Protein AF-A0ABD3SEE2-F1 (afdb_monomer_lite)

pLDDT: mean 75.34, std 17.83, range [43.75, 98.31]

Organism: NCBI:txid382380

Structure (mmCIF, N/CA/C/O backbone):
data_AF-A0ABD3SEE2-F1
#
_entry.id   AF-A0ABD3SEE2-F1
#
loop_
_atom_site.group_PDB
_atom_site.id
_atom_site.type_symbol
_atom_site.label_atom_id
_atom_site.label_alt_id
_atom_site.label_comp_id
_atom_site.label_asym_id
_atom_site.label_entity_id
_atom_site.label_seq_id
_atom_site.pdbx_PDB_ins_code
_atom_site.Cartn_x
_atom_site.Cartn_y
_atom_site.Cartn_z
_atom_site.occupancy
_atom_site.B_iso_or_equiv
_atom_site.auth_seq_id
_atom_site.auth_comp_id
_atom_site.auth_asym_id
_atom_site.auth_atom_id
_atom_site.pdbx_PDB_model_num
ATOM 1 N N . MET A 1 1 ? 69.150 -59.707 -19.667 1.00 51.66 1 MET A N 1
ATOM 2 C CA . MET A 1 1 ? 68.330 -59.072 -18.612 1.00 51.66 1 MET A CA 1
ATOM 3 C C . MET A 1 1 ? 68.170 -57.604 -18.969 1.00 51.66 1 MET A C 1
ATOM 5 O O . MET A 1 1 ? 69.127 -56.861 -18.833 1.00 51.66 1 MET A O 1
ATOM 9 N N . SER A 1 2 ? 67.019 -57.200 -19.502 1.00 47.41 2 SER A N 1
ATOM 10 C CA . SER A 1 2 ? 66.692 -55.784 -19.696 1.00 47.41 2 SER A CA 1
ATOM 11 C C . SER A 1 2 ? 65.200 -55.624 -19.427 1.00 47.41 2 SER A C 1
ATOM 13 O O . SER A 1 2 ? 64.375 -56.118 -20.193 1.00 47.41 2 SER A O 1
ATOM 15 N N . GLN A 1 3 ? 64.866 -55.070 -18.261 1.00 50.22 3 GLN A N 1
ATOM 16 C CA . GLN A 1 3 ? 63.492 -54.769 -17.865 1.00 50.22 3 GLN A CA 1
ATOM 17 C C . GLN A 1 3 ? 63.121 -53.389 -18.410 1.00 50.22 3 GLN A C 1
ATOM 19 O O . GLN A 1 3 ? 63.792 -52.401 -18.122 1.00 50.22 3 GLN A O 1
ATOM 24 N N . SER A 1 4 ? 62.041 -53.338 -19.184 1.00 57.69 4 SER A N 1
ATOM 25 C CA . SER A 1 4 ? 61.389 -52.106 -19.626 1.00 57.69 4 SER A CA 1
ATOM 26 C C . SER A 1 4 ? 60.403 -51.643 -18.546 1.00 57.69 4 SER A C 1
ATOM 28 O O . SER A 1 4 ? 59.532 -52.437 -18.185 1.00 57.69 4 SER A O 1
ATOM 30 N N . PRO A 1 5 ? 60.457 -50.400 -18.035 1.00 60.56 5 PRO A N 1
ATOM 31 C CA . PRO A 1 5 ? 59.430 -49.908 -17.128 1.00 60.56 5 PRO A CA 1
ATOM 32 C C . PRO A 1 5 ? 58.256 -49.316 -17.926 1.00 60.56 5 PRO A C 1
ATOM 34 O O . PRO A 1 5 ? 58.444 -48.538 -18.860 1.00 60.56 5 PRO A O 1
ATOM 37 N N . GLY A 1 6 ? 57.031 -49.708 -17.570 1.00 62.78 6 GLY A N 1
ATOM 38 C CA . GLY A 1 6 ? 55.797 -49.149 -18.133 1.00 62.78 6 GLY A CA 1
ATOM 39 C C . GLY A 1 6 ? 55.499 -47.726 -17.624 1.00 62.78 6 GLY A C 1
ATOM 40 O O . GLY A 1 6 ? 56.063 -47.295 -16.616 1.00 62.78 6 GLY A O 1
ATOM 41 N N . PRO A 1 7 ? 54.605 -46.970 -18.289 1.00 67.81 7 PRO A N 1
ATOM 42 C CA . PRO A 1 7 ? 54.326 -45.591 -17.911 1.00 67.81 7 PRO A CA 1
ATOM 43 C C . PRO A 1 7 ? 53.360 -45.497 -16.718 1.00 67.81 7 PRO A C 1
ATOM 45 O O . PRO A 1 7 ? 52.206 -45.923 -16.780 1.00 67.81 7 PRO A O 1
ATOM 48 N N . PHE A 1 8 ? 53.822 -44.852 -15.645 1.00 67.25 8 PHE A N 1
ATOM 49 C CA . PHE A 1 8 ? 52.998 -44.373 -14.534 1.00 67.25 8 PHE A CA 1
ATOM 50 C C . PHE A 1 8 ? 51.993 -43.313 -15.027 1.00 67.25 8 PHE A C 1
ATOM 52 O O . PHE A 1 8 ? 52.384 -42.216 -15.430 1.00 67.25 8 PHE A O 1
ATOM 59 N N . ARG A 1 9 ? 50.683 -43.591 -14.949 1.00 66.50 9 ARG A N 1
ATOM 60 C CA . ARG A 1 9 ? 49.644 -42.559 -15.118 1.00 66.50 9 ARG A CA 1
ATOM 61 C C . ARG A 1 9 ? 49.519 -41.737 -13.835 1.00 66.50 9 ARG A C 1
ATOM 63 O O . ARG A 1 9 ? 48.967 -42.196 -12.842 1.00 66.50 9 ARG A O 1
ATOM 70 N N . ARG A 1 10 ? 50.005 -40.496 -13.876 1.00 65.75 10 ARG A N 1
ATOM 71 C CA . ARG A 1 10 ? 49.788 -39.474 -12.843 1.00 65.75 10 ARG A CA 1
ATOM 72 C C . ARG A 1 10 ? 48.445 -38.779 -13.113 1.00 65.75 10 ARG A C 1
ATOM 74 O O . ARG A 1 10 ? 48.331 -38.016 -14.068 1.00 65.75 10 ARG A O 1
ATOM 81 N N . THR A 1 11 ? 47.424 -39.038 -12.300 1.00 65.81 11 THR A N 1
ATOM 82 C CA . THR A 1 11 ? 46.166 -38.270 -12.318 1.00 65.81 11 THR A CA 1
ATOM 83 C C . THR A 1 11 ? 46.427 -36.867 -11.769 1.00 65.81 11 THR A C 1
ATOM 85 O O . THR A 1 11 ? 46.868 -36.729 -10.628 1.00 65.81 11 THR A O 1
ATOM 88 N N . MET A 1 12 ? 46.193 -35.818 -12.562 1.00 59.19 12 MET A N 1
ATOM 89 C CA . MET A 1 12 ? 46.247 -34.439 -12.063 1.00 59.19 12 MET A CA 1
ATOM 90 C C . MET A 1 12 ? 44.961 -34.101 -11.290 1.00 59.19 12 MET A C 1
ATOM 92 O O . MET A 1 12 ? 43.879 -34.473 -11.746 1.00 59.19 12 MET A O 1
ATOM 96 N N . PRO A 1 13 ? 45.034 -33.368 -10.163 1.00 60.94 13 PRO A N 1
ATOM 97 C CA . PRO A 1 13 ? 43.843 -32.810 -9.540 1.00 60.94 13 PRO A CA 1
ATOM 98 C C . PRO A 1 13 ? 43.276 -31.708 -10.443 1.00 60.94 13 PRO A C 1
ATOM 100 O O . PRO A 1 13 ? 43.973 -30.742 -10.766 1.00 60.94 13 PRO A O 1
ATOM 103 N N . SER A 1 14 ? 42.008 -31.846 -10.842 1.00 64.00 14 SER A N 1
ATOM 104 C CA . SER A 1 14 ? 41.243 -30.786 -11.502 1.00 64.00 14 SER A CA 1
ATOM 105 C C . SER A 1 14 ? 41.235 -29.545 -10.615 1.00 64.00 14 SER A C 1
ATOM 107 O O . SER A 1 14 ? 40.442 -29.425 -9.683 1.00 64.00 14 SER A O 1
ATOM 109 N N . ARG A 1 15 ? 42.117 -28.590 -10.919 1.00 60.00 15 ARG A N 1
ATOM 110 C CA . ARG A 1 15 ? 41.951 -27.206 -10.489 1.00 60.00 15 ARG A CA 1
ATOM 111 C C . ARG A 1 15 ? 40.665 -26.714 -11.141 1.00 60.00 15 ARG A C 1
ATOM 113 O O . ARG A 1 15 ? 40.666 -26.408 -12.329 1.00 60.00 15 ARG A O 1
ATOM 120 N N . MET A 1 16 ? 39.577 -26.661 -10.375 1.00 59.66 16 MET A N 1
ATOM 121 C CA . MET A 1 16 ? 38.383 -25.915 -10.762 1.00 59.66 16 MET A CA 1
ATOM 122 C C . MET A 1 16 ? 38.817 -24.476 -11.054 1.00 59.66 16 MET A C 1
ATOM 124 O O . MET A 1 16 ? 39.126 -23.693 -10.155 1.00 59.66 16 MET A O 1
ATOM 128 N N . ALA A 1 17 ? 38.940 -24.160 -12.339 1.00 63.25 17 ALA A N 1
ATOM 129 C CA . ALA A 1 17 ? 39.336 -22.852 -12.809 1.00 63.25 17 ALA A CA 1
ATOM 130 C C . ALA A 1 17 ? 38.133 -21.919 -12.667 1.00 63.25 17 ALA A C 1
ATOM 132 O O . ALA A 1 17 ? 37.322 -21.783 -13.577 1.00 63.25 17 ALA A O 1
ATOM 133 N N . ILE A 1 18 ? 38.011 -21.265 -11.510 1.00 62.41 18 ILE A N 1
ATOM 134 C CA . ILE A 1 18 ? 37.222 -20.037 -11.420 1.00 62.41 18 ILE A CA 1
ATOM 135 C C . ILE A 1 18 ? 37.888 -19.057 -12.390 1.00 62.41 18 ILE A C 1
ATOM 137 O O . ILE A 1 18 ? 39.025 -18.628 -12.160 1.00 62.41 18 ILE A O 1
ATOM 141 N N . GLY A 1 19 ? 37.213 -18.789 -13.509 1.00 77.38 19 GLY A N 1
ATOM 142 C CA . GLY A 1 19 ? 37.707 -17.914 -14.566 1.00 77.38 19 GLY A CA 1
ATOM 143 C C . GLY A 1 19 ? 38.025 -16.499 -14.057 1.00 77.38 19 GLY A C 1
ATOM 144 O O . GLY A 1 19 ? 37.611 -16.127 -12.955 1.00 77.38 19 GLY A O 1
ATOM 145 N N . PRO A 1 20 ? 38.745 -15.685 -14.848 1.00 75.19 20 PRO A N 1
ATOM 146 C CA . PRO A 1 20 ? 39.189 -14.344 -14.450 1.00 75.19 20 PRO A CA 1
ATOM 147 C C . PRO A 1 20 ? 38.044 -13.457 -13.930 1.00 75.19 20 PRO A C 1
ATOM 149 O O . PRO A 1 20 ? 38.221 -12.759 -12.937 1.00 75.19 20 PRO A O 1
ATOM 152 N N . LEU A 1 21 ? 36.843 -13.573 -14.507 1.00 75.62 21 LEU A N 1
ATOM 153 C CA . LEU A 1 21 ? 35.643 -12.866 -14.044 1.00 75.62 21 LEU A CA 1
ATOM 154 C C . LEU A 1 21 ? 35.150 -13.341 -12.669 1.00 75.62 21 LEU A C 1
ATOM 156 O O . LEU A 1 21 ? 34.812 -12.521 -11.822 1.00 75.62 21 LEU A O 1
ATOM 160 N N . GLY A 1 22 ? 35.161 -14.650 -12.403 1.00 77.69 22 GLY A N 1
ATOM 161 C CA . GLY A 1 22 ? 34.749 -15.191 -11.104 1.00 77.69 22 GLY A CA 1
ATOM 162 C C . GLY A 1 22 ? 35.681 -14.768 -9.966 1.00 77.69 22 GLY A C 1
ATOM 163 O O . GLY A 1 22 ? 35.230 -14.555 -8.845 1.00 77.69 22 GLY A O 1
ATOM 164 N N . ARG A 1 23 ? 36.973 -14.569 -10.260 1.00 75.88 23 ARG A N 1
ATOM 165 C CA . ARG A 1 23 ? 37.944 -14.033 -9.293 1.00 75.88 23 ARG A CA 1
ATOM 166 C C . ARG A 1 23 ? 37.688 -12.561 -8.977 1.00 75.88 23 ARG A C 1
ATOM 168 O O . ARG A 1 23 ? 37.718 -12.199 -7.806 1.00 75.88 23 ARG A O 1
ATOM 175 N N . ILE A 1 24 ? 37.387 -11.748 -9.992 1.00 80.38 24 ILE A N 1
ATOM 176 C CA . ILE A 1 24 ? 37.047 -10.326 -9.818 1.00 80.38 24 ILE A CA 1
ATOM 177 C C . ILE A 1 24 ? 35.764 -10.182 -8.988 1.00 80.38 24 ILE A C 1
ATOM 179 O O . ILE A 1 24 ? 35.726 -9.416 -8.030 1.00 80.38 24 ILE A O 1
ATOM 183 N N . ILE A 1 25 ? 34.735 -10.978 -9.292 1.00 79.06 25 ILE A N 1
ATOM 184 C CA . ILE A 1 25 ? 33.477 -10.986 -8.533 1.00 79.06 25 ILE A CA 1
ATOM 185 C C . ILE A 1 25 ? 33.722 -11.409 -7.075 1.00 79.06 25 ILE A C 1
ATOM 187 O O . ILE A 1 25 ? 33.250 -10.748 -6.149 1.00 79.06 25 ILE A O 1
ATOM 191 N N . ALA A 1 26 ? 34.503 -12.470 -6.847 1.00 77.75 26 ALA A N 1
ATOM 192 C CA . ALA A 1 26 ? 34.811 -12.940 -5.497 1.00 77.75 26 ALA A CA 1
ATOM 193 C C . ALA A 1 26 ? 35.563 -11.888 -4.660 1.00 77.75 26 ALA A C 1
ATOM 195 O O . ALA A 1 26 ? 35.275 -11.733 -3.476 1.00 77.75 26 ALA A O 1
ATOM 196 N N . GLN A 1 27 ? 36.478 -11.126 -5.267 1.00 73.88 27 GLN A N 1
ATOM 197 C CA . GLN A 1 27 ? 37.247 -10.079 -4.582 1.00 73.88 27 GLN A CA 1
ATOM 198 C C . GLN A 1 27 ? 36.386 -8.916 -4.074 1.00 73.88 27 GLN A C 1
ATOM 200 O O . GLN A 1 27 ? 36.758 -8.283 -3.091 1.00 73.88 27 GLN A O 1
ATOM 205 N N . ILE A 1 28 ? 35.237 -8.656 -4.700 1.00 79.69 28 ILE A N 1
ATOM 206 C CA . ILE A 1 28 ? 34.312 -7.592 -4.284 1.00 79.69 28 ILE A CA 1
ATOM 207 C C . ILE A 1 28 ? 33.292 -8.127 -3.269 1.00 79.69 28 ILE A C 1
ATOM 209 O O . ILE A 1 28 ? 33.026 -7.493 -2.249 1.00 79.69 28 ILE A O 1
ATOM 213 N N . ILE A 1 29 ? 32.735 -9.313 -3.520 1.00 79.19 29 ILE A N 1
ATOM 214 C CA . ILE A 1 29 ? 31.621 -9.855 -2.730 1.00 79.19 29 ILE A CA 1
ATOM 215 C C . ILE A 1 29 ? 32.081 -10.410 -1.373 1.00 79.19 29 ILE A C 1
ATOM 217 O O . ILE A 1 29 ? 31.428 -10.176 -0.356 1.00 79.19 29 ILE A O 1
ATOM 221 N N . VAL A 1 30 ? 33.205 -11.129 -1.326 1.00 76.00 30 VAL A N 1
ATOM 222 C CA . VAL A 1 30 ? 33.696 -11.774 -0.095 1.00 76.00 30 VAL A CA 1
ATOM 223 C C . VAL A 1 30 ? 33.955 -10.777 1.049 1.00 76.00 30 VAL A C 1
ATOM 225 O O . VAL A 1 30 ? 33.461 -11.029 2.153 1.00 76.00 30 VAL A O 1
ATOM 228 N N . PRO A 1 31 ? 34.653 -9.638 0.852 1.00 72.81 31 PRO A N 1
ATOM 229 C CA . PRO A 1 31 ? 34.835 -8.668 1.932 1.00 72.81 31 PRO A CA 1
ATOM 230 C C . PRO A 1 31 ? 33.519 -7.997 2.355 1.00 72.81 31 PRO A C 1
ATOM 232 O O . PRO A 1 31 ? 33.329 -7.752 3.545 1.00 72.81 31 PRO A O 1
ATOM 235 N N . ALA A 1 32 ? 32.581 -7.764 1.428 1.00 64.19 32 ALA A N 1
ATOM 236 C CA . ALA A 1 32 ? 31.273 -7.189 1.750 1.00 64.19 32 ALA A CA 1
ATOM 237 C C . ALA A 1 32 ? 30.454 -8.099 2.688 1.00 64.19 32 ALA A C 1
ATOM 239 O O . ALA A 1 32 ? 29.884 -7.629 3.673 1.00 64.19 32 ALA A O 1
ATOM 240 N N . ILE A 1 33 ? 30.458 -9.414 2.439 1.00 67.44 33 ILE A N 1
ATOM 241 C CA . ILE A 1 33 ? 29.786 -10.402 3.299 1.00 67.44 33 ILE A CA 1
ATOM 242 C C . ILE A 1 33 ? 30.484 -10.515 4.664 1.00 67.44 33 ILE A C 1
ATOM 244 O O . ILE A 1 33 ? 29.814 -10.587 5.696 1.00 67.44 33 ILE A O 1
ATOM 248 N N . ALA A 1 34 ? 31.820 -10.493 4.696 1.00 67.50 34 ALA A N 1
ATOM 249 C CA . ALA A 1 34 ? 32.592 -10.639 5.932 1.00 67.50 34 ALA A CA 1
ATOM 250 C C . ALA A 1 34 ? 32.352 -9.495 6.936 1.00 67.50 34 ALA A C 1
ATOM 252 O O . ALA A 1 34 ? 32.298 -9.732 8.145 1.00 67.50 34 ALA A O 1
ATOM 253 N N . ILE A 1 35 ? 32.166 -8.264 6.446 1.00 68.44 35 ILE A N 1
ATOM 254 C CA . ILE A 1 35 ? 31.862 -7.098 7.289 1.00 68.44 35 ILE A CA 1
ATOM 255 C C . ILE A 1 35 ? 30.488 -7.253 7.956 1.00 68.44 35 ILE A C 1
ATOM 257 O O . ILE A 1 35 ? 30.359 -7.010 9.155 1.00 68.44 35 ILE A O 1
ATOM 261 N N . ILE A 1 36 ? 29.478 -7.717 7.213 1.00 66.25 36 ILE A N 1
ATOM 262 C CA . ILE A 1 36 ? 28.113 -7.912 7.729 1.00 66.25 36 ILE A CA 1
ATOM 263 C C . ILE A 1 36 ? 28.064 -9.088 8.717 1.00 66.25 36 ILE A C 1
ATOM 265 O O . ILE A 1 36 ? 27.454 -8.985 9.779 1.00 66.25 36 ILE A O 1
ATOM 269 N N . ALA A 1 37 ? 28.760 -10.192 8.430 1.00 63.59 37 ALA A N 1
ATOM 270 C CA . ALA A 1 37 ? 28.776 -11.368 9.304 1.00 63.59 37 ALA A CA 1
ATOM 271 C C . ALA A 1 37 ? 29.353 -11.079 10.704 1.00 63.59 37 ALA A C 1
ATOM 273 O O . ALA A 1 37 ? 28.933 -11.692 11.685 1.00 63.59 37 ALA A O 1
ATOM 274 N N . ARG A 1 38 ? 30.296 -10.132 10.817 1.00 62.31 38 ARG A N 1
ATOM 275 C CA . ARG A 1 38 ? 30.941 -9.777 12.092 1.00 62.31 38 ARG A CA 1
ATOM 276 C C . ARG A 1 38 ? 30.108 -8.831 12.962 1.00 62.31 38 ARG A C 1
ATOM 278 O O . ARG A 1 38 ? 30.295 -8.819 14.177 1.00 62.31 38 ARG A O 1
ATOM 285 N N . THR A 1 39 ? 29.205 -8.043 12.382 1.00 62.12 39 THR A N 1
ATOM 286 C CA . THR A 1 39 ? 28.423 -7.032 13.121 1.00 62.12 39 THR A CA 1
ATOM 287 C C . THR A 1 39 ? 27.104 -7.572 13.669 1.00 62.12 39 THR A C 1
ATOM 289 O O . THR A 1 39 ? 26.637 -7.090 14.702 1.00 62.12 39 THR A O 1
ATOM 292 N N . LEU A 1 40 ? 26.539 -8.615 13.051 1.00 60.84 40 LEU A N 1
ATOM 293 C CA . LEU A 1 40 ? 25.294 -9.250 13.501 1.00 60.84 40 LEU A CA 1
ATOM 294 C C . LEU A 1 40 ? 25.355 -9.788 14.949 1.00 60.84 40 LEU A C 1
ATOM 296 O O . LEU A 1 40 ? 24.431 -9.499 15.710 1.00 60.84 40 LEU A O 1
ATOM 300 N N . PRO A 1 41 ? 26.411 -10.499 15.399 1.00 62.91 41 PRO A N 1
ATOM 301 C CA . PRO A 1 41 ? 26.441 -11.068 16.748 1.00 62.91 41 PRO A CA 1
ATOM 302 C C . PRO A 1 41 ? 26.616 -10.006 17.837 1.00 62.91 41 PRO A C 1
ATOM 304 O O . PRO A 1 41 ? 26.008 -10.109 18.898 1.00 62.91 41 PRO A O 1
ATOM 307 N N . ALA A 1 42 ? 27.424 -8.972 17.576 1.00 63.53 42 ALA A N 1
ATOM 308 C CA . ALA A 1 42 ? 27.707 -7.916 18.547 1.00 63.53 42 ALA A CA 1
ATOM 309 C C . ALA A 1 42 ? 26.491 -7.003 18.768 1.00 63.53 42 ALA A C 1
ATOM 311 O O . ALA A 1 42 ? 26.156 -6.686 19.908 1.00 63.53 42 ALA A O 1
ATOM 312 N N . ALA A 1 43 ? 25.785 -6.640 17.692 1.00 60.62 43 ALA A N 1
ATOM 313 C CA . ALA A 1 43 ? 24.546 -5.874 17.787 1.00 60.62 43 ALA A CA 1
ATOM 314 C C . ALA A 1 43 ? 23.417 -6.692 18.434 1.00 60.62 43 ALA A C 1
ATOM 316 O O . ALA A 1 43 ? 22.674 -6.164 19.258 1.00 60.62 43 ALA A O 1
ATOM 317 N N . TYR A 1 44 ? 23.318 -7.988 18.117 1.00 60.91 44 TYR A N 1
ATOM 318 C CA . TYR A 1 44 ? 22.342 -8.881 18.742 1.00 60.91 44 TYR A CA 1
ATOM 319 C C . TYR A 1 44 ? 22.612 -9.076 20.240 1.00 60.91 44 TYR A C 1
ATOM 321 O O . TYR A 1 44 ? 21.686 -8.987 21.042 1.00 60.91 44 TYR A O 1
ATOM 329 N N . ALA A 1 45 ? 23.873 -9.269 20.639 1.00 69.25 45 ALA A N 1
ATOM 330 C CA . ALA A 1 45 ? 24.259 -9.366 22.046 1.00 69.25 45 ALA A CA 1
ATOM 331 C C . ALA A 1 45 ? 23.955 -8.069 22.814 1.00 69.25 45 ALA A C 1
ATOM 333 O O . ALA A 1 45 ? 23.355 -8.124 23.887 1.00 69.25 45 ALA A O 1
ATOM 334 N N . ALA A 1 46 ? 24.279 -6.907 22.237 1.00 66.06 46 ALA A N 1
ATOM 335 C CA . ALA A 1 46 ? 23.955 -5.610 22.826 1.00 66.06 46 ALA A CA 1
ATOM 336 C C . ALA A 1 46 ? 22.435 -5.382 22.927 1.00 66.06 46 ALA A C 1
ATOM 338 O O . ALA A 1 46 ? 21.953 -4.873 23.936 1.00 66.06 46 ALA A O 1
ATOM 339 N N . ALA A 1 47 ? 21.656 -5.786 21.920 1.00 59.47 47 ALA A N 1
ATOM 340 C CA . ALA A 1 47 ? 20.196 -5.712 21.963 1.00 59.47 47 ALA A CA 1
ATOM 341 C C . ALA A 1 47 ? 19.609 -6.627 23.050 1.00 59.47 47 ALA A C 1
ATOM 343 O O . ALA A 1 47 ? 18.721 -6.211 23.790 1.00 59.47 47 ALA A O 1
ATOM 344 N N . LEU A 1 48 ? 20.141 -7.844 23.196 1.00 60.16 48 LEU A N 1
ATOM 345 C CA . LEU A 1 48 ? 19.711 -8.803 24.212 1.00 60.16 48 LEU A CA 1
ATOM 346 C C . LEU A 1 48 ? 20.041 -8.319 25.632 1.00 60.16 48 LEU A C 1
ATOM 348 O O . LEU A 1 48 ? 19.235 -8.481 26.546 1.00 60.16 48 LEU A O 1
ATOM 352 N N . GLU A 1 49 ? 21.209 -7.706 25.827 1.00 63.75 49 GLU A N 1
ATOM 353 C CA . GLU A 1 49 ? 21.611 -7.138 27.114 1.00 63.75 49 GLU A CA 1
ATOM 354 C C . GLU A 1 49 ? 20.761 -5.912 27.487 1.00 63.75 49 GLU A C 1
ATOM 356 O O . GLU A 1 49 ? 20.296 -5.805 28.623 1.00 63.75 49 GLU A O 1
ATOM 361 N N . ASN A 1 50 ? 20.479 -5.030 26.523 1.00 61.12 50 ASN A N 1
ATOM 362 C CA . ASN A 1 50 ? 19.593 -3.883 26.730 1.00 61.12 50 ASN A CA 1
ATOM 363 C C . ASN A 1 50 ? 18.139 -4.312 26.996 1.00 61.12 50 ASN A C 1
ATOM 365 O O . ASN A 1 50 ? 17.493 -3.759 27.884 1.00 61.12 50 ASN A O 1
ATOM 369 N N . ALA A 1 51 ? 17.639 -5.350 26.315 1.00 53.34 51 ALA A N 1
ATOM 370 C CA . ALA A 1 51 ? 16.309 -5.912 26.564 1.00 53.34 51 ALA A CA 1
ATOM 371 C C . ALA A 1 51 ? 16.179 -6.512 27.976 1.00 53.34 51 ALA A C 1
ATOM 373 O O . ALA A 1 51 ? 15.136 -6.375 28.613 1.00 53.34 51 ALA A O 1
ATOM 374 N N . ARG A 1 52 ? 17.249 -7.130 28.495 1.00 58.12 52 ARG A N 1
ATOM 375 C CA . ARG A 1 52 ? 17.294 -7.665 29.867 1.00 58.12 52 ARG A CA 1
ATOM 376 C C . ARG A 1 52 ? 17.344 -6.573 30.938 1.00 58.12 52 ARG A C 1
ATOM 378 O O . ARG A 1 52 ? 16.802 -6.781 32.017 1.00 58.12 52 ARG A O 1
ATOM 385 N N . LYS A 1 53 ? 17.979 -5.431 30.658 1.00 59.31 53 LYS A N 1
ATOM 386 C CA . LYS A 1 53 ? 18.101 -4.308 31.608 1.00 59.31 53 LYS A CA 1
ATOM 387 C C . LYS A 1 53 ? 16.894 -3.367 31.611 1.00 59.31 53 LYS A C 1
ATOM 389 O O . LYS A 1 53 ? 16.631 -2.750 32.635 1.00 59.31 53 LYS A O 1
ATOM 394 N N 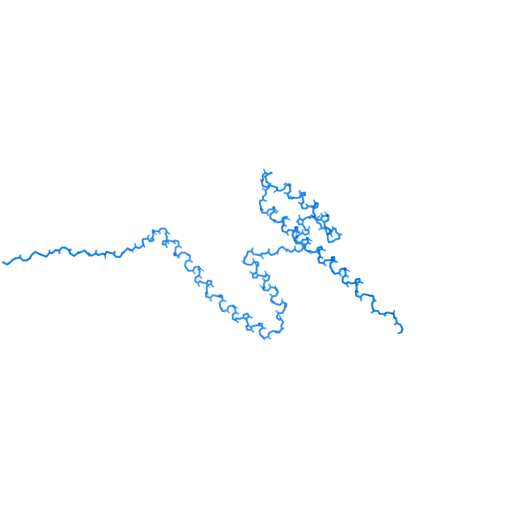. SER A 1 54 ? 16.181 -3.237 30.492 1.00 53.72 54 SER A N 1
ATOM 395 C CA . SER A 1 54 ? 15.196 -2.161 30.319 1.00 53.72 54 SER A CA 1
ATOM 396 C C . SER A 1 54 ? 13.771 -2.503 30.778 1.00 53.72 54 SER A C 1
ATOM 398 O O . SER A 1 54 ? 12.987 -1.584 30.977 1.00 53.72 54 SER A O 1
ATOM 400 N N . GLY A 1 55 ? 13.376 -3.777 30.922 1.00 55.38 55 GLY A N 1
ATOM 401 C CA . GLY A 1 55 ? 12.007 -4.170 31.335 1.00 55.38 55 GLY A CA 1
ATOM 402 C C . GLY A 1 55 ? 10.867 -3.748 30.381 1.00 55.38 55 GLY A C 1
ATOM 403 O O . GLY A 1 55 ? 9.765 -4.277 30.455 1.00 55.38 55 GLY A O 1
ATOM 404 N N . THR A 1 56 ? 11.137 -2.864 29.421 1.00 51.19 56 THR A N 1
ATOM 405 C CA . THR A 1 56 ? 10.242 -2.339 28.383 1.00 51.19 56 THR A CA 1
ATOM 406 C C . THR A 1 56 ? 10.354 -3.166 27.101 1.00 51.19 56 THR A C 1
ATOM 408 O O . THR A 1 56 ? 10.526 -2.656 25.994 1.00 51.19 56 THR A O 1
ATOM 411 N N . ALA A 1 57 ? 10.288 -4.492 27.238 1.00 52.62 57 ALA A N 1
ATOM 412 C CA . ALA A 1 57 ? 10.481 -5.418 26.123 1.00 52.62 57 ALA A CA 1
ATOM 413 C C . ALA A 1 57 ? 9.400 -5.302 25.031 1.00 52.62 57 ALA A C 1
ATOM 415 O O . ALA A 1 57 ? 9.614 -5.796 23.927 1.00 52.62 57 ALA A O 1
ATOM 416 N N . ASN A 1 58 ? 8.264 -4.652 25.302 1.00 51.72 58 ASN A N 1
ATOM 417 C CA . ASN A 1 58 ? 7.128 -4.626 24.379 1.00 51.72 58 ASN A CA 1
ATOM 418 C C . ASN A 1 58 ? 7.173 -3.454 23.382 1.00 51.72 58 ASN A C 1
ATOM 420 O O . ASN A 1 58 ? 6.920 -3.641 22.195 1.00 51.72 58 ASN A O 1
ATOM 424 N N . GLU A 1 59 ? 7.558 -2.256 23.824 1.00 49.44 59 GLU A N 1
ATOM 425 C CA . GLU A 1 59 ? 7.536 -1.054 22.972 1.00 49.44 59 GLU A CA 1
ATOM 426 C C . GLU A 1 59 ? 8.812 -0.913 22.127 1.00 49.44 59 GLU A C 1
ATOM 428 O O . GLU A 1 59 ? 8.741 -0.640 20.928 1.00 49.44 59 GLU A O 1
ATOM 433 N N . ALA A 1 60 ? 9.983 -1.209 22.702 1.00 49.41 60 ALA A N 1
ATOM 434 C CA . ALA A 1 60 ? 11.256 -1.142 21.979 1.00 49.41 60 ALA A CA 1
ATOM 435 C C . ALA A 1 60 ? 11.426 -2.285 20.957 1.00 49.41 60 ALA A C 1
ATOM 437 O O . ALA A 1 60 ? 11.995 -2.077 19.883 1.00 49.41 60 ALA A O 1
ATOM 438 N N . SER A 1 61 ? 10.893 -3.481 21.248 1.00 55.19 61 SER A N 1
ATOM 439 C CA . SER A 1 61 ? 10.914 -4.607 20.301 1.00 55.19 61 SER A CA 1
ATOM 440 C C . SER A 1 61 ? 10.014 -4.359 19.096 1.00 55.19 61 SER A C 1
ATOM 442 O O . SER A 1 61 ? 10.366 -4.760 17.991 1.00 55.19 61 SER A O 1
ATOM 444 N N . GLY A 1 62 ? 8.882 -3.669 19.276 1.00 55.59 62 GLY A N 1
ATOM 445 C CA . GLY A 1 62 ? 7.976 -3.328 18.181 1.00 55.59 62 GLY A CA 1
ATOM 446 C C . GLY A 1 62 ? 8.617 -2.388 17.160 1.00 55.59 62 GLY A C 1
ATOM 447 O O . GLY A 1 62 ? 8.547 -2.643 15.959 1.00 55.59 62 GLY A O 1
ATOM 448 N N . ASP A 1 63 ? 9.292 -1.334 17.618 1.00 52.94 63 ASP A N 1
ATOM 449 C CA . ASP A 1 63 ? 9.940 -0.349 16.741 1.00 52.94 63 ASP A CA 1
ATOM 450 C C . ASP A 1 63 ? 11.224 -0.910 16.097 1.00 52.94 63 ASP A C 1
ATOM 452 O O . ASP A 1 63 ? 11.449 -0.759 14.896 1.00 52.94 63 ASP A O 1
ATOM 456 N N . ALA A 1 64 ? 12.030 -1.669 16.849 1.00 55.97 64 ALA A N 1
ATOM 457 C CA . ALA A 1 64 ? 13.211 -2.346 16.311 1.00 55.97 64 ALA A CA 1
ATOM 458 C C . ALA A 1 64 ? 12.850 -3.459 15.312 1.00 55.97 64 ALA A C 1
ATOM 460 O O . ALA A 1 64 ? 13.511 -3.589 14.283 1.00 55.97 64 ALA A O 1
ATOM 461 N N . ALA A 1 65 ? 11.776 -4.220 15.551 1.00 57.97 65 ALA A N 1
ATOM 462 C CA . ALA A 1 65 ? 11.268 -5.204 14.595 1.00 57.97 65 ALA A CA 1
ATOM 463 C C . ALA A 1 65 ? 10.665 -4.535 13.353 1.00 57.97 65 ALA A C 1
ATOM 465 O O . ALA A 1 65 ? 10.887 -5.017 12.245 1.00 57.97 65 ALA A O 1
ATOM 466 N N . ARG A 1 66 ? 9.961 -3.402 13.499 1.00 56.25 66 ARG A N 1
ATOM 467 C CA . ARG A 1 66 ? 9.467 -2.595 12.367 1.00 56.25 66 ARG A CA 1
ATOM 468 C C . ARG A 1 66 ? 10.618 -2.051 11.520 1.00 56.25 66 ARG A C 1
ATOM 470 O O . ARG A 1 66 ? 10.588 -2.189 10.300 1.00 56.25 66 ARG A O 1
ATOM 477 N N . ARG A 1 67 ? 11.667 -1.509 12.148 1.00 54.59 67 ARG A N 1
ATOM 478 C CA . ARG A 1 67 ? 12.873 -1.004 11.465 1.00 54.59 67 ARG A CA 1
ATOM 479 C C . ARG A 1 67 ? 13.707 -2.130 10.848 1.00 54.59 67 ARG A C 1
ATOM 481 O O . ARG A 1 67 ? 14.153 -1.998 9.712 1.00 54.59 67 ARG A O 1
ATOM 488 N N . GLY A 1 68 ? 13.854 -3.258 11.541 1.00 54.69 68 GLY A N 1
ATOM 489 C CA . GLY A 1 68 ? 14.527 -4.458 11.038 1.00 54.69 68 GLY A CA 1
ATOM 490 C C . GLY A 1 68 ? 13.790 -5.100 9.860 1.00 54.69 68 GLY A C 1
ATOM 491 O O . GLY A 1 68 ? 14.417 -5.444 8.863 1.00 54.69 68 GLY A O 1
ATOM 492 N N . ALA A 1 69 ? 12.457 -5.177 9.911 1.00 54.69 69 ALA A N 1
ATOM 493 C CA . ALA A 1 69 ? 11.628 -5.627 8.792 1.00 54.69 69 ALA A CA 1
ATOM 494 C C . ALA A 1 69 ? 11.694 -4.658 7.601 1.00 54.69 69 ALA A C 1
ATOM 496 O O . ALA A 1 69 ? 11.759 -5.103 6.454 1.00 54.69 69 ALA A O 1
ATOM 497 N N . SER A 1 70 ? 11.758 -3.349 7.867 1.00 51.56 70 SER A N 1
ATOM 498 C CA . SER A 1 70 ? 11.952 -2.323 6.839 1.00 51.56 70 SER A CA 1
ATOM 499 C C . SER A 1 70 ? 13.322 -2.425 6.153 1.00 51.56 70 SER A C 1
ATOM 501 O O . SER A 1 70 ? 13.406 -2.196 4.950 1.00 51.56 70 SER A O 1
ATOM 503 N N . PHE A 1 71 ? 14.379 -2.816 6.876 1.00 48.25 71 PHE A N 1
ATOM 504 C CA . PHE A 1 71 ? 15.717 -3.058 6.313 1.00 48.25 71 PHE A CA 1
ATOM 505 C C . PHE A 1 71 ? 15.805 -4.387 5.537 1.00 48.25 71 PHE A C 1
ATOM 507 O O . PHE A 1 71 ? 16.569 -4.503 4.584 1.00 48.25 71 PHE A O 1
ATOM 514 N N . LEU A 1 72 ? 14.978 -5.378 5.892 1.00 56.03 72 LEU A N 1
ATOM 515 C CA . LEU A 1 72 ? 14.915 -6.697 5.245 1.00 56.03 72 LEU A CA 1
ATOM 516 C C . LEU A 1 72 ? 13.968 -6.753 4.023 1.00 56.03 72 LEU A C 1
ATOM 518 O O . LEU A 1 72 ? 13.583 -7.834 3.584 1.00 56.03 72 LEU A O 1
ATOM 522 N N . GLY A 1 73 ? 13.567 -5.600 3.472 1.00 45.59 73 GLY A N 1
ATOM 523 C CA . GLY A 1 73 ? 12.705 -5.507 2.283 1.00 45.59 73 GLY A CA 1
ATOM 524 C C . GLY A 1 73 ? 11.204 -5.690 2.546 1.00 45.59 73 GLY A C 1
ATOM 525 O O . GLY A 1 73 ? 10.409 -5.706 1.609 1.00 45.59 73 GLY A O 1
ATOM 526 N N . LYS A 1 74 ? 10.787 -5.790 3.813 1.00 55.28 74 LYS A N 1
ATOM 527 C CA . LYS A 1 74 ? 9.385 -5.848 4.254 1.00 55.28 74 LYS A CA 1
ATOM 528 C C . LYS A 1 74 ? 9.023 -4.558 4.991 1.00 55.28 74 LYS A C 1
ATOM 530 O O . LYS A 1 74 ? 8.607 -4.575 6.147 1.00 55.28 74 LYS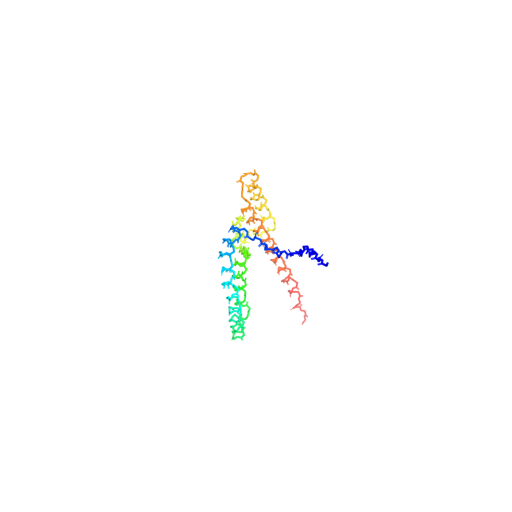 A O 1
ATOM 535 N N . ALA A 1 75 ? 9.168 -3.416 4.322 1.00 62.00 75 ALA A N 1
ATOM 536 C CA . ALA A 1 75 ? 8.495 -2.205 4.778 1.00 62.00 75 ALA A CA 1
ATOM 537 C C . ALA A 1 75 ? 6.979 -2.459 4.691 1.00 62.00 75 ALA A C 1
ATOM 539 O O . ALA A 1 75 ? 6.409 -2.503 3.599 1.00 62.00 75 ALA A O 1
ATOM 540 N N . ARG A 1 76 ? 6.333 -2.725 5.834 1.00 74.88 76 ARG A N 1
ATOM 541 C CA . ARG A 1 76 ? 4.869 -2.773 5.910 1.00 74.88 76 ARG A CA 1
ATOM 542 C C . ARG A 1 76 ? 4.349 -1.361 5.641 1.00 74.88 76 ARG A C 1
ATOM 544 O O . ARG A 1 76 ? 4.809 -0.415 6.272 1.00 74.88 76 ARG A O 1
ATOM 551 N N . MET A 1 77 ? 3.419 -1.251 4.697 1.00 88.25 77 MET A N 1
ATOM 552 C CA . MET A 1 77 ? 2.672 -0.023 4.421 1.00 88.25 77 MET A CA 1
ATOM 553 C C . MET A 1 77 ? 2.003 0.466 5.711 1.00 88.25 77 MET A C 1
ATOM 555 O O . MET A 1 77 ? 1.520 -0.360 6.488 1.00 88.25 77 MET A O 1
ATOM 559 N N . SER A 1 78 ? 2.002 1.775 5.971 1.00 92.50 78 SER A N 1
ATOM 560 C CA . SER A 1 78 ? 1.249 2.326 7.106 1.00 92.50 78 SER A CA 1
ATOM 561 C C . SER A 1 78 ? -0.235 2.475 6.750 1.00 92.50 78 SER A C 1
ATOM 563 O O . SER A 1 78 ? -0.598 2.529 5.574 1.00 92.50 78 SER A O 1
ATOM 565 N N . LYS A 1 79 ? -1.106 2.566 7.764 1.00 93.56 79 LYS A N 1
ATOM 566 C CA . LYS A 1 79 ? -2.540 2.837 7.561 1.00 93.56 79 LYS A CA 1
ATOM 567 C C . LYS A 1 79 ? -2.750 4.141 6.790 1.00 93.56 79 LYS A C 1
ATOM 569 O O . LYS A 1 79 ? -3.488 4.157 5.812 1.00 93.56 79 LYS A O 1
ATOM 574 N N . ASP A 1 80 ? -2.051 5.198 7.189 1.00 94.94 80 ASP A N 1
ATOM 575 C CA . ASP A 1 80 ? -2.169 6.517 6.561 1.00 94.94 80 ASP A CA 1
ATOM 576 C C . ASP A 1 80 ? -1.700 6.481 5.102 1.00 94.94 80 ASP A C 1
ATOM 578 O O . ASP A 1 80 ? -2.332 7.068 4.228 1.00 94.94 80 ASP A O 1
ATOM 582 N N . GLU A 1 81 ? -0.640 5.721 4.802 1.00 94.88 81 GLU A N 1
ATOM 583 C CA . GLU A 1 81 ? -0.204 5.491 3.423 1.00 94.88 81 GLU A CA 1
ATOM 584 C C . GLU A 1 81 ? -1.278 4.746 2.620 1.00 94.88 81 GLU A C 1
ATOM 586 O O . GLU A 1 81 ? -1.558 5.117 1.482 1.00 94.88 81 GLU A O 1
ATOM 591 N N . ALA A 1 82 ? -1.908 3.718 3.197 1.00 96.56 82 ALA A N 1
ATOM 592 C CA . ALA A 1 82 ? -2.961 2.951 2.529 1.00 96.56 82 ALA A CA 1
ATOM 593 C C . ALA A 1 82 ? -4.197 3.811 2.219 1.00 96.56 82 ALA A C 1
ATOM 595 O O . ALA A 1 82 ? -4.733 3.744 1.110 1.00 96.56 82 ALA A O 1
ATOM 596 N N . LEU A 1 83 ? -4.598 4.660 3.169 1.00 97.31 83 LEU A N 1
ATOM 597 C CA . LEU A 1 83 ? -5.660 5.650 2.999 1.00 97.31 83 LEU A CA 1
ATOM 598 C C . LEU A 1 83 ? -5.344 6.619 1.857 1.00 97.31 83 LEU A C 1
ATOM 600 O O . LEU A 1 83 ? -6.176 6.815 0.973 1.00 97.31 83 LEU A O 1
ATOM 604 N N . MET A 1 84 ? -4.124 7.159 1.814 1.00 97.56 84 MET A N 1
ATOM 605 C CA . MET A 1 84 ? -3.699 8.052 0.733 1.00 97.56 84 MET A CA 1
ATOM 606 C C . MET A 1 84 ? -3.666 7.349 -0.629 1.00 97.56 84 MET A C 1
ATOM 608 O O . MET A 1 84 ? -4.152 7.903 -1.612 1.00 97.56 84 MET A O 1
ATOM 612 N N . VAL A 1 85 ? -3.143 6.120 -0.705 1.00 97.19 85 VAL A N 1
ATOM 613 C CA . VAL A 1 85 ? -3.053 5.366 -1.969 1.00 97.19 85 VAL A CA 1
ATOM 614 C C . VAL A 1 85 ? -4.429 5.053 -2.554 1.00 97.19 85 VAL A C 1
ATOM 616 O O . VAL A 1 85 ? -4.596 5.116 -3.771 1.00 97.19 85 VAL A O 1
ATOM 619 N N . LEU A 1 86 ? -5.420 4.745 -1.715 1.00 97.94 86 LEU A N 1
ATOM 620 C CA . LEU A 1 86 ? -6.799 4.511 -2.159 1.00 97.94 86 LEU A CA 1
ATOM 621 C C . LEU A 1 86 ? -7.671 5.773 -2.126 1.00 97.94 86 LEU A C 1
ATOM 623 O O . LEU A 1 86 ? -8.859 5.700 -2.451 1.00 97.94 86 LEU A O 1
ATOM 627 N N . ASN A 1 87 ? -7.080 6.929 -1.812 1.00 97.69 87 ASN A N 1
ATOM 628 C CA . ASN A 1 87 ? -7.750 8.219 -1.696 1.00 97.69 87 ASN A CA 1
ATOM 629 C C . ASN A 1 87 ? -9.025 8.131 -0.839 1.00 97.69 87 ASN A C 1
ATOM 631 O O . ASN A 1 87 ? -10.137 8.350 -1.327 1.00 97.69 87 ASN A O 1
ATOM 635 N N . LEU A 1 88 ? -8.846 7.720 0.414 1.00 96.81 88 LEU A N 1
ATOM 636 C CA . LEU A 1 88 ? -9.890 7.553 1.420 1.00 96.81 88 LEU A CA 1
ATOM 637 C C . LEU A 1 88 ? -9.508 8.268 2.711 1.00 96.81 88 LEU A C 1
ATOM 639 O O . LEU A 1 88 ? -8.330 8.388 3.038 1.00 96.81 88 LEU A O 1
ATOM 643 N N . THR A 1 89 ? -10.514 8.686 3.474 1.00 95.94 89 THR A N 1
ATOM 644 C CA . THR A 1 89 ? -10.342 9.092 4.872 1.00 95.94 89 THR A CA 1
ATOM 645 C C . THR A 1 89 ? -10.815 7.980 5.803 1.00 95.94 89 THR A C 1
ATOM 647 O O . THR A 1 89 ? -11.555 7.096 5.379 1.00 95.94 89 THR A O 1
ATOM 650 N N . GLU A 1 90 ? -10.435 8.024 7.084 1.00 92.81 90 GLU A N 1
ATOM 651 C CA . GLU A 1 90 ? -10.856 7.021 8.081 1.00 92.81 90 GLU A CA 1
ATOM 652 C C . GLU A 1 90 ? -12.380 6.853 8.186 1.00 92.81 90 GLU A C 1
ATOM 654 O O . GLU A 1 90 ? -12.867 5.761 8.483 1.00 92.81 90 GLU A O 1
ATOM 659 N N . ASN A 1 91 ? -13.134 7.921 7.912 1.00 91.94 91 ASN A N 1
ATOM 660 C CA . ASN A 1 91 ? -14.595 7.914 7.958 1.00 91.94 91 ASN A CA 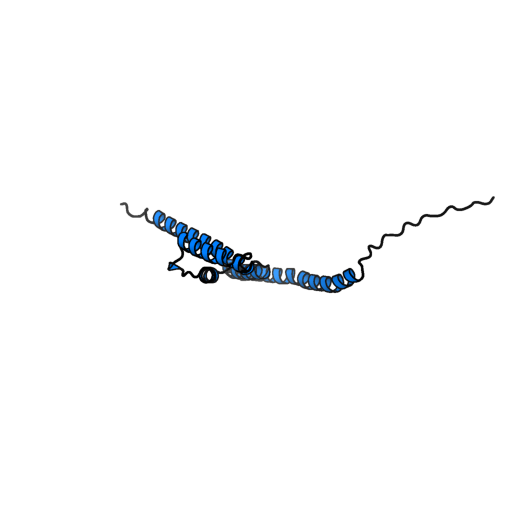1
ATOM 661 C C . ASN A 1 91 ? -15.219 7.204 6.750 1.00 91.94 91 ASN A C 1
ATOM 663 O O . ASN A 1 91 ? -16.324 6.679 6.856 1.00 91.94 91 ASN A O 1
ATOM 667 N N . ASP A 1 92 ? -14.507 7.155 5.624 1.00 88.38 92 ASP A N 1
ATOM 668 C CA . ASP A 1 92 ? -14.984 6.547 4.379 1.00 88.38 92 ASP A CA 1
ATOM 669 C C . ASP A 1 92 ? -14.693 5.042 4.310 1.00 88.38 92 ASP A C 1
ATOM 671 O O . ASP A 1 92 ? -15.178 4.351 3.407 1.00 88.38 92 ASP A O 1
ATOM 675 N N . VAL A 1 93 ? -13.863 4.527 5.227 1.00 92.81 93 VAL A N 1
ATOM 676 C CA . VAL A 1 93 ? -13.369 3.150 5.174 1.00 92.81 93 VAL A CA 1
ATOM 677 C C . VAL A 1 93 ? -14.491 2.163 5.490 1.00 92.81 93 VAL A C 1
ATOM 679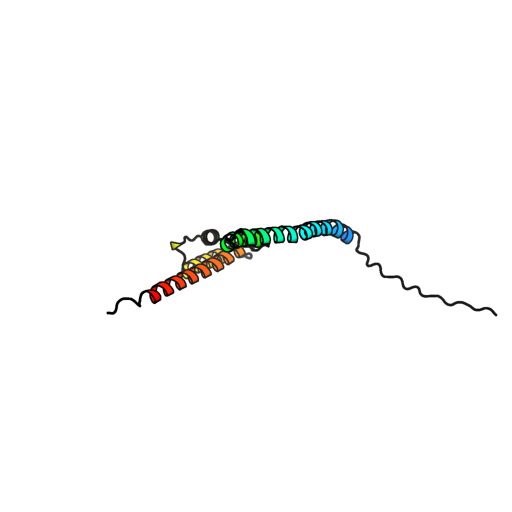 O O . VAL A 1 93 ? -14.877 1.956 6.641 1.00 92.81 93 VAL A O 1
ATOM 682 N N . SER A 1 94 ? -14.967 1.507 4.437 1.00 95.12 94 SER A N 1
ATOM 683 C CA . SER A 1 94 ? -15.872 0.362 4.468 1.00 95.12 94 SER A CA 1
ATOM 684 C C . SER A 1 94 ? -15.437 -0.668 3.425 1.00 95.12 94 SER A C 1
ATOM 686 O O . SER A 1 94 ? -14.733 -0.324 2.471 1.00 95.12 94 SER A O 1
ATOM 688 N N . VAL A 1 95 ? -15.885 -1.922 3.567 1.00 95.19 95 VAL A N 1
ATOM 689 C CA . VAL A 1 95 ? -15.583 -3.002 2.604 1.00 95.19 95 VAL A CA 1
ATOM 690 C C . VAL A 1 95 ? -15.915 -2.581 1.168 1.00 95.19 95 VAL A C 1
ATOM 692 O O . VAL A 1 95 ? -15.131 -2.794 0.244 1.00 95.19 95 VAL A O 1
ATOM 695 N N . GLU A 1 96 ? -17.074 -1.952 0.975 1.00 96.38 96 GLU A N 1
ATOM 696 C CA . GLU A 1 96 ? -17.542 -1.529 -0.343 1.00 96.38 96 GLU A CA 1
ATOM 697 C C . GLU A 1 96 ? -16.682 -0.399 -0.918 1.00 96.38 96 GLU A C 1
ATOM 699 O O . GLU A 1 96 ? -16.252 -0.458 -2.072 1.00 96.38 96 GLU A O 1
ATOM 704 N N . THR A 1 97 ? -16.396 0.623 -0.110 1.00 96.81 97 THR A N 1
ATOM 705 C CA . THR A 1 97 ? -15.633 1.787 -0.556 1.00 96.81 97 THR A CA 1
ATOM 706 C C . THR A 1 97 ? -14.179 1.418 -0.859 1.00 96.81 97 THR A C 1
ATOM 708 O O . THR A 1 97 ? -13.668 1.821 -1.904 1.00 96.81 97 THR A O 1
ATOM 711 N N . VAL A 1 98 ? -13.534 0.596 -0.022 1.00 97.50 98 VAL A N 1
ATOM 712 C CA . VAL A 1 98 ? -12.172 0.085 -0.269 1.00 97.50 98 VAL A CA 1
ATOM 713 C C . VAL A 1 98 ? -12.122 -0.693 -1.581 1.00 97.50 98 VAL A C 1
ATOM 715 O O . VAL A 1 98 ? -11.276 -0.407 -2.430 1.00 97.50 98 VAL A O 1
ATOM 718 N N . ARG A 1 99 ? -13.067 -1.619 -1.792 1.00 97.88 99 ARG A N 1
ATOM 719 C CA . ARG A 1 99 ? -13.155 -2.406 -3.027 1.00 97.88 99 ARG A CA 1
ATOM 720 C C . ARG A 1 99 ? -13.336 -1.520 -4.258 1.00 97.88 99 ARG A C 1
ATOM 722 O O . ARG A 1 99 ? -12.598 -1.669 -5.225 1.00 97.88 99 ARG A O 1
ATOM 729 N N . ARG A 1 100 ? -14.265 -0.563 -4.206 1.00 98.25 100 ARG A N 1
ATOM 730 C CA . ARG A 1 100 ? -14.548 0.353 -5.320 1.00 98.25 100 ARG A CA 1
ATOM 731 C C . ARG A 1 100 ? -13.325 1.186 -5.715 1.00 98.25 100 ARG A C 1
ATOM 733 O O . ARG A 1 100 ? -13.048 1.331 -6.905 1.00 98.25 100 ARG A O 1
ATOM 740 N N . GLN A 1 101 ? -12.592 1.739 -4.742 1.00 98.06 101 GLN A N 1
ATOM 741 C CA . GLN A 1 101 ? -11.372 2.503 -5.034 1.00 98.06 101 GLN A CA 1
ATOM 742 C C . GLN A 1 101 ? -10.263 1.603 -5.574 1.00 98.06 101 GLN A C 1
ATOM 744 O O . GLN A 1 101 ? -9.588 1.984 -6.530 1.00 98.06 101 GLN A O 1
ATOM 749 N N . TYR A 1 102 ? -10.089 0.420 -4.977 1.00 98.31 102 TYR A N 1
ATOM 750 C CA . TYR A 1 102 ? -9.117 -0.563 -5.436 1.00 98.31 102 TYR A CA 1
ATOM 751 C C . TYR A 1 102 ? -9.363 -0.933 -6.899 1.00 98.31 102 TYR A C 1
ATOM 753 O O . TYR A 1 102 ? -8.452 -0.770 -7.702 1.00 98.31 102 TYR A O 1
ATOM 761 N N . ASP A 1 103 ? -10.583 -1.340 -7.261 1.00 98.12 103 ASP A N 1
ATOM 762 C CA . ASP A 1 103 ? -10.915 -1.762 -8.626 1.00 98.12 103 ASP A CA 1
ATOM 763 C C . ASP A 1 103 ? -10.624 -0.633 -9.631 1.00 98.12 103 ASP A C 1
ATOM 765 O O . ASP A 1 103 ? -9.956 -0.853 -10.642 1.00 98.12 103 ASP A O 1
ATOM 769 N N . ARG A 1 104 ? -11.016 0.611 -9.310 1.00 97.81 104 ARG A N 1
ATOM 770 C CA . ARG A 1 104 ? -10.739 1.780 -10.160 1.00 97.81 104 ARG A CA 1
ATOM 771 C C . ARG A 1 104 ? -9.242 2.028 -10.348 1.00 97.81 104 ARG A C 1
ATOM 773 O O . ARG A 1 104 ? -8.793 2.235 -11.472 1.00 97.81 104 ARG A O 1
ATOM 780 N N . TYR A 1 105 ? -8.466 2.073 -9.265 1.00 97.69 105 TYR A N 1
ATOM 781 C CA . TYR A 1 105 ? -7.039 2.387 -9.365 1.00 97.69 105 TYR A CA 1
ATOM 782 C C . TYR A 1 105 ? -6.231 1.232 -9.942 1.00 97.69 105 TYR A C 1
ATOM 784 O O . TYR A 1 105 ? -5.295 1.476 -10.701 1.00 97.69 105 TYR A O 1
ATOM 792 N N . PHE A 1 106 ? -6.586 -0.008 -9.619 1.00 97.50 106 PHE A N 1
ATOM 793 C CA . PHE A 1 106 ? -5.887 -1.186 -10.106 1.00 97.50 106 PHE A CA 1
ATOM 794 C C . PHE A 1 106 ? -6.070 -1.361 -11.616 1.00 97.50 106 PHE A C 1
ATOM 796 O O . PHE A 1 106 ? -5.081 -1.610 -12.307 1.00 97.50 106 PHE A O 1
ATOM 803 N N . GLU A 1 107 ? -7.292 -1.159 -12.126 1.00 96.75 107 GLU A N 1
ATOM 804 C CA . GLU A 1 107 ? -7.608 -1.217 -13.558 1.00 96.75 107 GLU A CA 1
ATOM 805 C C . GLU A 1 107 ? -6.861 -0.134 -14.348 1.00 96.75 107 GLU A C 1
ATOM 807 O O . GLU A 1 107 ? -6.151 -0.433 -15.310 1.00 96.75 107 GLU A O 1
ATOM 812 N N . SER A 1 108 ? -6.939 1.120 -13.890 1.00 96.44 108 SER A N 1
ATOM 813 C CA . SER A 1 108 ? -6.276 2.252 -14.549 1.00 96.44 108 SER A CA 1
ATOM 814 C C . SER A 1 108 ? -4.746 2.185 -14.502 1.00 96.44 108 SER A C 1
ATOM 816 O O . SER A 1 108 ? -4.090 2.854 -15.292 1.00 96.44 108 SER A O 1
ATOM 818 N N . ASN A 1 109 ? -4.163 1.397 -13.590 1.00 96.50 109 ASN A N 1
ATOM 819 C CA . ASN A 1 109 ? -2.710 1.235 -13.454 1.00 96.50 109 ASN A CA 1
ATOM 820 C C . ASN A 1 109 ? -2.202 -0.130 -13.941 1.00 96.50 109 ASN A C 1
ATOM 822 O O . ASN A 1 109 ? -1.063 -0.491 -13.637 1.00 96.50 109 ASN A O 1
ATOM 826 N N . LYS A 1 110 ? -3.004 -0.894 -14.694 1.00 95.88 110 LYS A N 1
ATOM 827 C CA . LYS A 1 110 ? -2.528 -2.120 -15.348 1.00 95.88 110 LYS A CA 1
ATOM 828 C C . LYS A 1 110 ? -1.277 -1.861 -16.172 1.00 95.88 110 LYS A C 1
ATOM 830 O O . LYS A 1 110 ? -1.225 -0.916 -16.955 1.00 95.88 110 LYS A O 1
ATOM 835 N N . VAL A 1 111 ? -0.283 -2.738 -16.014 1.00 94.38 111 VAL A N 1
ATOM 836 C CA . VAL A 1 111 ? 0.983 -2.668 -16.766 1.00 94.38 111 VAL A CA 1
ATOM 837 C C . VAL A 1 111 ? 0.723 -2.702 -18.275 1.00 94.38 111 VAL A C 1
ATOM 839 O O . VAL A 1 111 ? 1.352 -1.967 -19.027 1.00 94.38 111 VAL A O 1
ATOM 842 N N . GLU A 1 112 ? -0.272 -3.480 -18.702 1.00 93.44 112 GLU A N 1
ATOM 843 C CA . GLU A 1 112 ? -0.727 -3.582 -20.096 1.00 93.44 112 GLU A CA 1
ATOM 844 C C . GLU A 1 112 ? -1.230 -2.246 -20.670 1.00 93.44 112 GLU A C 1
ATOM 846 O O . GLU A 1 112 ? -1.082 -1.994 -21.861 1.00 93.4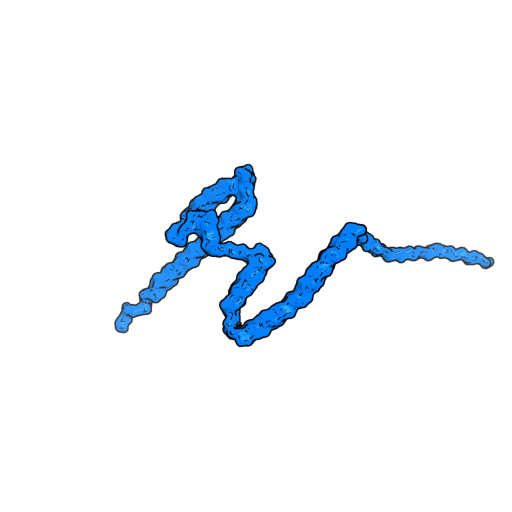4 112 GLU A O 1
ATOM 851 N N . ASN A 1 113 ? -1.749 -1.358 -19.816 1.00 93.94 113 ASN A N 1
ATOM 852 C CA . ASN A 1 113 ? -2.268 -0.039 -20.185 1.00 93.94 113 ASN A CA 1
ATOM 853 C C . ASN A 1 113 ? -1.229 1.084 -19.981 1.00 93.94 113 ASN A C 1
ATOM 855 O O . ASN A 1 113 ? -1.591 2.256 -19.901 1.00 93.94 113 ASN A O 1
ATOM 859 N N . GLY A 1 114 ? 0.060 0.747 -19.850 1.00 92.06 114 GLY A N 1
ATOM 860 C CA . GLY A 1 114 ? 1.130 1.717 -19.584 1.00 92.06 114 GLY A CA 1
ATOM 861 C C . GLY A 1 114 ? 1.304 2.086 -18.106 1.00 92.06 114 GLY A C 1
ATOM 862 O O . GLY A 1 114 ? 2.066 2.997 -17.784 1.00 92.06 114 GLY A O 1
ATOM 863 N N . GLY A 1 115 ? 0.623 1.384 -17.196 1.00 95.00 115 GLY A N 1
ATOM 864 C CA . GLY A 1 115 ? 0.859 1.491 -15.759 1.00 95.00 115 GLY A CA 1
ATOM 865 C C . GLY A 1 115 ? 2.167 0.826 -15.318 1.00 95.00 115 GLY A C 1
ATOM 866 O O . GLY A 1 115 ? 2.911 0.252 -16.114 1.00 95.00 115 GLY A O 1
ATOM 867 N N . SER A 1 116 ? 2.461 0.870 -14.015 1.00 95.25 116 SER A N 1
ATOM 868 C CA . SER A 1 116 ? 3.661 0.234 -13.457 1.00 95.25 116 SER A CA 1
ATOM 869 C C . SER A 1 116 ? 3.323 -0.842 -12.433 1.00 95.25 116 SER A C 1
ATOM 871 O O . SER A 1 116 ? 2.424 -0.691 -11.602 1.00 95.25 116 SER A O 1
ATOM 873 N N . PHE A 1 117 ? 4.120 -1.912 -12.440 1.00 95.06 117 PHE A N 1
ATOM 874 C CA . PHE A 1 117 ? 3.997 -2.995 -11.464 1.00 95.06 117 PHE A CA 1
ATOM 875 C C . PHE A 1 117 ? 4.180 -2.497 -10.023 1.00 95.06 117 PHE A C 1
ATOM 877 O O . PHE A 1 117 ? 3.550 -3.012 -9.099 1.00 95.06 117 PHE A O 1
ATOM 884 N N . TYR A 1 118 ? 5.009 -1.468 -9.822 1.00 93.69 118 TYR A N 1
ATOM 885 C CA . TYR A 1 118 ? 5.206 -0.853 -8.512 1.00 93.69 118 TYR A CA 1
ATOM 886 C C . TYR A 1 118 ? 3.923 -0.200 -7.986 1.00 93.69 118 TYR A C 1
ATOM 888 O O . TYR A 1 118 ? 3.528 -0.461 -6.850 1.00 93.69 118 TYR A O 1
ATOM 896 N N . LEU A 1 119 ? 3.240 0.600 -8.812 1.00 95.44 119 LEU A N 1
ATOM 897 C CA . LEU A 1 119 ? 1.989 1.245 -8.412 1.00 95.44 119 LEU A CA 1
ATOM 898 C C . LEU A 1 119 ? 0.883 0.217 -8.176 1.00 95.44 119 LEU A C 1
ATOM 900 O O . LEU A 1 119 ? 0.214 0.286 -7.149 1.00 95.44 119 LEU A O 1
ATOM 904 N N . GLN A 1 120 ? 0.747 -0.791 -9.043 1.00 95.75 120 GLN A N 1
ATOM 905 C CA . GLN A 1 120 ? -0.194 -1.889 -8.797 1.00 95.75 120 GLN A CA 1
ATOM 906 C C . GLN A 1 120 ? 0.108 -2.628 -7.495 1.00 95.75 120 GLN A C 1
ATOM 908 O O . GLN A 1 120 ? -0.808 -2.920 -6.727 1.00 95.75 120 GLN A O 1
ATOM 913 N N . SER A 1 121 ? 1.388 -2.883 -7.214 1.00 95.00 121 SER A N 1
ATOM 914 C CA . SER A 1 121 ? 1.808 -3.492 -5.954 1.00 95.00 121 SER A CA 1
ATOM 915 C C . SER A 1 121 ? 1.404 -2.617 -4.768 1.00 95.00 121 SER A C 1
ATOM 917 O O . SER A 1 121 ? 0.846 -3.136 -3.810 1.00 95.00 121 SER A O 1
ATOM 919 N N . LYS A 1 122 ? 1.607 -1.294 -4.827 1.00 95.75 122 LYS A N 1
ATOM 920 C CA . LYS A 1 122 ? 1.187 -0.362 -3.765 1.00 95.75 122 LYS A CA 1
ATOM 921 C C . LYS A 1 122 ? -0.329 -0.341 -3.565 1.00 95.75 122 LYS A C 1
ATOM 923 O O . LYS A 1 122 ? -0.782 -0.438 -2.430 1.00 95.75 122 LYS A O 1
ATOM 928 N N . ILE A 1 123 ? -1.099 -0.289 -4.649 1.00 97.75 123 ILE A N 1
ATOM 929 C CA . ILE A 1 123 ? -2.569 -0.317 -4.620 1.00 97.75 123 ILE A CA 1
ATOM 930 C C . ILE A 1 123 ? -3.074 -1.627 -4.000 1.00 97.75 123 ILE A C 1
ATOM 932 O O . ILE A 1 123 ? -3.961 -1.617 -3.148 1.00 97.75 123 ILE A O 1
ATOM 936 N N . TYR A 1 124 ? -2.471 -2.755 -4.376 1.00 96.75 124 TYR A N 1
ATOM 937 C CA . TYR A 1 124 ? -2.804 -4.062 -3.816 1.00 96.75 124 TYR A CA 1
ATOM 938 C C . TYR A 1 124 ? -2.503 -4.139 -2.312 1.00 96.75 124 TYR A C 1
ATOM 940 O O . TYR A 1 124 ? -3.359 -4.559 -1.538 1.00 96.75 124 TYR A O 1
ATOM 948 N N . ARG A 1 125 ? -1.328 -3.665 -1.873 1.00 95.94 125 ARG A N 1
ATOM 949 C CA . ARG A 1 125 ? -0.973 -3.647 -0.441 1.00 95.94 125 ARG A CA 1
ATOM 950 C C . ARG A 1 125 ? -1.879 -2.731 0.375 1.00 95.94 125 ARG A C 1
ATOM 952 O O . ARG A 1 125 ? -2.213 -3.080 1.503 1.00 95.94 125 ARG A O 1
ATOM 959 N N . ALA A 1 126 ? -2.304 -1.604 -0.194 1.00 97.00 126 ALA A N 1
ATOM 960 C CA . ALA A 1 126 ? -3.248 -0.703 0.457 1.00 97.00 126 ALA A CA 1
ATOM 961 C C . ALA A 1 126 ? -4.592 -1.392 0.717 1.00 97.00 126 ALA A C 1
ATOM 963 O O . ALA A 1 126 ? -5.124 -1.303 1.821 1.00 97.00 126 ALA A O 1
ATOM 964 N N . LYS A 1 127 ? -5.104 -2.131 -0.277 1.00 97.31 127 LYS A N 1
ATOM 965 C CA . LYS A 1 127 ? -6.332 -2.923 -0.139 1.00 97.31 127 LYS A CA 1
ATOM 966 C C . LYS A 1 127 ? -6.195 -3.977 0.958 1.00 97.31 127 LYS A C 1
ATOM 968 O O . LYS A 1 127 ? -7.058 -4.040 1.822 1.00 97.31 127 LYS A O 1
ATOM 973 N N . GLU A 1 128 ? -5.128 -4.782 0.935 1.00 96.00 128 GLU A N 1
ATOM 974 C CA . GLU A 1 128 ? -4.912 -5.827 1.950 1.00 96.00 128 GLU A CA 1
ATOM 975 C C . GLU A 1 128 ? -4.944 -5.252 3.371 1.00 96.00 128 GLU A C 1
ATOM 977 O O . GLU A 1 128 ? -5.605 -5.811 4.243 1.00 96.00 128 GLU A O 1
ATOM 982 N N . LEU A 1 129 ? -4.282 -4.110 3.581 1.00 95.38 129 LEU A N 1
ATOM 983 C CA . LEU A 1 129 ? -4.221 -3.449 4.881 1.00 95.38 129 LEU A CA 1
ATOM 984 C C . LEU A 1 129 ? -5.584 -2.893 5.314 1.00 95.38 129 LEU A C 1
ATOM 986 O O . LEU A 1 129 ? -5.998 -3.113 6.451 1.00 95.38 129 LEU A O 1
ATOM 990 N N . LEU A 1 130 ? -6.296 -2.178 4.435 1.00 96.12 130 LEU A N 1
ATOM 991 C CA . LEU A 1 130 ? -7.598 -1.607 4.798 1.00 96.12 130 LEU A CA 1
ATOM 992 C C . LEU A 1 130 ? -8.680 -2.681 4.976 1.00 96.12 130 LEU A C 1
ATOM 994 O O . LEU A 1 130 ? -9.544 -2.518 5.834 1.00 96.12 130 LEU A O 1
ATOM 998 N N . ASP A 1 131 ? -8.621 -3.791 4.236 1.00 95.75 131 ASP A N 1
ATOM 999 C CA . ASP A 1 131 ? -9.519 -4.935 4.438 1.00 95.75 131 ASP A CA 1
ATOM 1000 C C . ASP A 1 131 ? -9.324 -5.575 5.824 1.00 95.75 131 ASP A C 1
ATOM 1002 O O . ASP A 1 131 ? -10.296 -5.983 6.461 1.00 95.75 131 ASP A O 1
ATOM 1006 N N . GLU A 1 132 ? -8.077 -5.681 6.295 1.00 92.94 132 GLU A N 1
ATOM 1007 C CA . GLU A 1 132 ? -7.758 -6.152 7.649 1.00 92.94 132 GLU A CA 1
ATOM 1008 C C . GLU A 1 132 ? -8.287 -5.169 8.704 1.00 92.94 132 GLU A C 1
ATOM 1010 O O . GLU A 1 132 ? -9.018 -5.573 9.608 1.00 92.94 132 GLU A O 1
ATOM 1015 N N . TYR A 1 133 ? -8.047 -3.870 8.511 1.00 91.75 133 TYR A N 1
ATOM 1016 C CA . TYR A 1 133 ? -8.537 -2.816 9.402 1.00 91.75 133 TYR A CA 1
ATOM 1017 C C . TYR A 1 133 ? -10.070 -2.807 9.549 1.00 91.75 133 TYR A C 1
ATOM 1019 O O . TYR A 1 133 ? -10.589 -2.665 10.658 1.00 91.75 133 TYR A O 1
ATOM 1027 N N . VAL A 1 134 ? -10.823 -2.990 8.456 1.00 93.19 134 VAL A N 1
ATOM 1028 C CA . VAL A 1 134 ? -12.295 -3.061 8.519 1.00 93.19 134 VAL A CA 1
ATOM 1029 C C . VAL A 1 134 ? -12.753 -4.267 9.338 1.00 93.19 134 VAL A C 1
ATOM 1031 O O . VAL A 1 134 ? -13.636 -4.130 10.185 1.00 93.19 134 VAL A O 1
ATOM 1034 N N . LYS A 1 135 ? -12.132 -5.435 9.136 1.00 92.25 135 LYS A N 1
ATOM 1035 C CA . LYS A 1 135 ? -12.462 -6.653 9.892 1.00 92.25 135 LYS A CA 1
ATOM 1036 C C . LYS A 1 135 ? -12.204 -6.488 11.387 1.00 92.25 135 LYS A C 1
ATOM 1038 O O . LYS A 1 135 ? -13.034 -6.910 12.190 1.00 92.25 135 LYS A O 1
ATOM 1043 N N . GLU A 1 136 ? -11.080 -5.878 11.760 1.00 89.75 136 GLU A N 1
ATOM 1044 C CA . GLU A 1 136 ? -10.748 -5.589 13.160 1.00 89.75 136 GLU A CA 1
ATOM 1045 C C . GLU A 1 136 ? -11.796 -4.663 13.793 1.00 89.75 136 GLU A C 1
ATOM 1047 O O . GLU A 1 136 ? -12.359 -4.989 14.840 1.00 89.75 136 GLU A O 1
ATOM 1052 N N . LYS A 1 137 ? -12.157 -3.572 13.105 1.00 87.62 137 LYS A N 1
ATOM 1053 C CA . LYS A 1 137 ? -13.176 -2.615 13.566 1.00 87.62 137 LYS A CA 1
ATOM 1054 C C . LYS A 1 137 ? -14.549 -3.269 13.771 1.00 87.62 137 LYS A C 1
ATOM 1056 O O . LYS A 1 137 ? -15.239 -2.984 14.751 1.00 87.62 137 LYS A O 1
ATOM 1061 N N . GLU A 1 138 ? -14.954 -4.165 12.871 1.00 88.06 138 GLU A N 1
ATOM 1062 C CA . GLU A 1 138 ? -16.202 -4.928 13.000 1.00 88.06 138 GLU A CA 1
ATOM 1063 C C . GLU A 1 138 ? -16.166 -5.931 14.166 1.00 88.06 138 GLU A C 1
ATOM 1065 O O . GLU A 1 138 ? -17.172 -6.115 14.859 1.00 88.06 138 GLU A O 1
ATOM 1070 N N . ALA A 1 139 ? -15.019 -6.574 14.406 1.00 85.81 139 ALA A N 1
ATOM 1071 C CA . ALA A 1 139 ? -14.840 -7.511 15.512 1.00 85.81 139 ALA A CA 1
ATOM 1072 C C . ALA A 1 139 ? -14.888 -6.805 16.879 1.00 85.81 139 ALA A C 1
ATOM 1074 O O . ALA A 1 139 ? -15.563 -7.285 17.795 1.00 85.81 139 ALA A O 1
ATOM 1075 N N . GLU A 1 140 ? -14.244 -5.641 17.004 1.00 80.62 140 GLU A N 1
ATOM 1076 C CA . GLU A 1 140 ? -14.314 -4.799 18.204 1.00 80.62 140 GLU A CA 1
ATOM 1077 C C . GLU A 1 140 ? -15.743 -4.323 18.490 1.00 80.62 140 GLU A C 1
ATOM 1079 O O . GLU A 1 140 ? -16.189 -4.330 19.641 1.00 80.62 140 GLU A O 1
ATOM 1084 N N . GLY A 1 141 ? -16.490 -3.950 17.445 1.00 75.31 141 GLY A N 1
ATOM 1085 C CA . GLY A 1 141 ? -17.894 -3.558 17.566 1.00 75.31 141 GLY A CA 1
ATOM 1086 C C . GLY A 1 141 ? -18.767 -4.673 18.147 1.00 75.31 141 GLY A C 1
ATOM 1087 O O . GLY A 1 141 ? -19.573 -4.421 19.039 1.00 75.31 141 GLY A O 1
ATOM 1088 N N . LYS A 1 142 ? -18.566 -5.923 17.710 1.00 70.88 142 LYS A N 1
ATOM 1089 C CA . LYS A 1 142 ? -19.323 -7.084 18.215 1.00 70.88 142 LYS A CA 1
ATOM 1090 C C . LYS A 1 142 ? -19.004 -7.415 19.675 1.00 70.88 142 LYS A C 1
ATOM 1092 O O . LYS A 1 142 ? -19.921 -7.707 20.436 1.00 70.88 142 LYS A O 1
ATOM 1097 N N . GLN A 1 143 ? -17.742 -7.307 20.097 1.00 66.06 143 GLN A N 1
ATOM 1098 C CA . GLN A 1 143 ? -17.349 -7.571 21.491 1.00 66.06 143 GLN A CA 1
ATOM 1099 C C . GLN A 1 143 ? -17.934 -6.553 22.480 1.00 66.06 143 GLN A C 1
ATOM 1101 O O . GLN A 1 143 ? -18.312 -6.921 23.592 1.00 66.06 143 GLN A O 1
ATOM 1106 N N . ARG A 1 144 ? -18.056 -5.280 22.079 1.00 64.50 144 ARG A N 1
ATOM 1107 C CA . ARG A 1 144 ? -18.677 -4.240 22.920 1.00 64.50 144 ARG A CA 1
ATOM 1108 C C . ARG A 1 144 ? -20.176 -4.463 23.126 1.00 64.50 144 ARG A C 1
ATOM 1110 O O . ARG A 1 144 ? -20.689 -4.132 24.190 1.00 64.50 144 ARG A O 1
ATOM 1117 N N . VAL A 1 145 ? -20.865 -5.029 22.136 1.00 59.97 145 VAL A N 1
ATOM 1118 C CA . VAL A 1 145 ? -22.309 -5.300 22.212 1.00 59.97 145 VAL A CA 1
ATOM 1119 C C . VAL A 1 145 ? -22.604 -6.511 23.107 1.00 59.97 145 VAL A C 1
ATOM 1121 O O . VAL A 1 145 ? -23.532 -6.457 23.907 1.00 59.97 145 VAL A O 1
ATOM 1124 N N . ASP A 1 146 ? -21.777 -7.559 23.059 1.00 60.44 146 ASP A N 1
ATOM 1125 C CA . ASP A 1 146 ? -21.974 -8.777 23.868 1.00 60.44 146 ASP A CA 1
ATOM 1126 C C . ASP A 1 146 ? -21.554 -8.617 25.349 1.00 60.44 146 ASP A C 1
ATOM 1128 O O . ASP A 1 146 ? -22.034 -9.334 26.230 1.00 60.44 146 ASP A O 1
ATOM 1132 N N . GLY A 1 147 ? -20.669 -7.660 25.655 1.00 55.88 147 GLY A N 1
ATOM 1133 C CA . GLY A 1 147 ? -20.194 -7.386 27.019 1.00 55.88 147 GLY A CA 1
ATOM 1134 C C . GLY A 1 147 ? -21.130 -6.529 27.884 1.00 55.88 147 GLY A C 1
ATOM 1135 O O . GLY A 1 147 ? -20.997 -6.537 29.105 1.00 55.88 147 GLY A O 1
ATOM 1136 N N . GLY A 1 148 ? -22.083 -5.809 27.282 1.00 52.56 148 GLY A N 1
ATOM 1137 C CA . GLY A 1 148 ? -22.981 -4.877 27.985 1.00 52.56 148 GLY A CA 1
ATOM 1138 C C . GLY A 1 148 ? -24.250 -5.500 28.585 1.00 52.56 148 GLY A C 1
ATOM 1139 O O . GLY A 1 148 ? -24.998 -4.809 29.266 1.00 52.56 148 GLY A O 1
ATOM 1140 N N . GLY A 1 149 ? -24.514 -6.790 28.346 1.00 50.00 149 GLY A N 1
ATOM 1141 C CA . GLY A 1 149 ? -25.783 -7.446 28.702 1.00 50.00 149 GLY A CA 1
ATOM 1142 C C . GLY A 1 149 ? -25.846 -8.142 30.070 1.00 50.00 149 GLY A C 1
ATOM 1143 O O . GLY A 1 149 ? -26.838 -8.806 30.359 1.00 50.00 149 GLY A O 1
ATOM 1144 N N . ARG A 1 150 ? -24.814 -8.054 30.919 1.00 53.84 150 ARG A N 1
ATOM 1145 C CA . ARG A 1 150 ? -24.791 -8.714 32.241 1.00 53.84 150 ARG A CA 1
ATOM 1146 C C . ARG A 1 150 ? -24.525 -7.702 33.349 1.00 53.84 150 ARG A C 1
ATOM 1148 O O . ARG A 1 150 ? -23.390 -7.565 33.791 1.00 53.84 150 ARG A O 1
ATOM 1155 N N . GLY A 1 151 ? -25.561 -7.000 33.805 1.00 52.81 151 GLY A N 1
ATOM 1156 C CA . GLY A 1 151 ? -25.366 -6.077 34.920 1.00 52.81 151 GLY A CA 1
ATOM 1157 C C . GLY A 1 151 ? -26.561 -5.329 35.492 1.00 52.81 151 GLY A C 1
ATOM 1158 O O . GLY A 1 151 ? -26.302 -4.428 36.267 1.00 52.81 151 GLY A O 1
ATOM 1159 N N . GLU A 1 152 ? -27.820 -5.658 35.194 1.00 50.81 152 GLU A N 1
ATOM 1160 C CA . GLU A 1 152 ? -28.955 -5.108 35.957 1.00 50.81 152 GLU A CA 1
ATOM 1161 C C . GLU A 1 152 ? -30.022 -6.186 36.153 1.00 50.81 152 GLU A C 1
ATOM 1163 O O . GLU A 1 152 ? -30.770 -6.545 35.245 1.00 50.81 152 GLU A O 1
ATOM 1168 N N . GLY A 1 153 ? -30.042 -6.767 37.351 1.00 53.47 153 GLY A N 1
ATOM 1169 C CA . GLY A 1 153 ? -30.970 -7.828 37.707 1.00 53.47 153 GLY A CA 1
ATOM 1170 C C . GLY A 1 153 ? -30.840 -8.240 39.167 1.00 53.47 153 GLY A C 1
ATOM 1171 O O . GLY A 1 153 ? -30.251 -9.283 39.438 1.00 53.47 153 GLY A O 1
ATOM 1172 N N . ARG A 1 154 ? -31.520 -7.462 40.024 1.00 43.75 154 ARG A N 1
ATOM 1173 C CA . ARG A 1 154 ? -31.860 -7.674 41.449 1.00 43.75 154 ARG A CA 1
ATOM 1174 C C . ARG A 1 154 ? -30.898 -7.121 42.492 1.00 43.75 154 ARG A C 1
ATOM 1176 O O . ARG A 1 154 ? -29.721 -7.527 42.505 1.00 43.75 154 ARG A O 1
#

Radius of gyration: 30.58 Å; chains: 1; bounding box: 100×68×62 Å

InterPro domains:
  IPR005341 Mitochondrial import inner membrane translocase subunit Tim16 [PTHR12388] (23-142)
  IPR036869 Chaperone J-domain superfamily [G3DSA:1.10.287.110] (77-139)

Sequence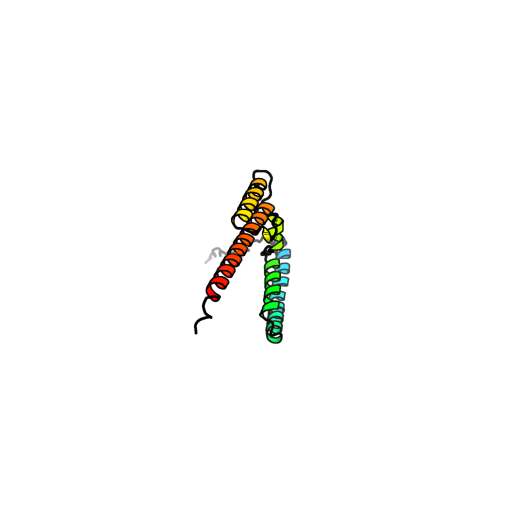 (154 aa):
MSQSPGPFRRTMPSRMAIGPLGRIIAQIIVPAIAIIARTLPAAYAAALENARKSGTANEASGDAARRGASFLGKARMSKDEALMVLNLTENDVSVETVRRQYDRYFESNKVENGGSFYLQSKIYRAKELLDEYVKEKEAEGKQRVDGGGRGEGR

Secondary structure (DSSP, 8-state):
--PPPPP---PPP------HHHHHHHHHHHHHHHHHHHHHHHHHHHHHHHHHHHS-TTHHHHHHHHHHHHHTT--PPPHHHHHHHTT--TTT--HHHHHHHHHHHHHHT-GGGT--HHHHHHHHHHHHHHHHHHHHHHHHHHHHHHHTSSS---

Foldseek 3Di:
DDDDDDDDDDDDPPPPDCDPVSVVVCVVVVVVVVVVVVVVVVVVVVVVVCCVPPVPVPPVVVVVVCVVCVVVVNNQQDLVLLCVLLVHDPVQQDPVSLVVSLVVQLVCQPVVNVHDPVSNVSSVSSSVVSVVVNVVVVVVVVVVVVVPPPDDDD